Protein AF-D8QMK4-F1 (afdb_monomer_lite)

Secondary structure (DSSP, 8-state):
---EEEB-S--SEEEESSSS--EEE-SSSS-TT-EEEEEEEETTTEEEEEETTEEEEEETTSB-

InterPro domains:
  IPR021495 Protein CHLORORESPIRATORY REDUCTION 42-like [PF11347] (1-62)
  IPR021495 Protein CHLORORESPIRATORY REDUCTION 42-like [PTHR36799] (1-64)

pLDDT: mean 79.54, std 6.59, range [58.25, 89.44]

Organism: Selaginella moellendorffii (NCBI:txid88036)

Structure (mmCIF, N/CA/C/O backbone):
data_AF-D8QMK4-F1
#
_entry.id   AF-D8QMK4-F1
#
loop_
_atom_site.group_PDB
_atom_site.id
_atom_site.type_symbol
_atom_site.label_atom_id
_atom_site.label_alt_id
_atom_site.label_comp_id
_atom_site.label_asym_id
_atom_s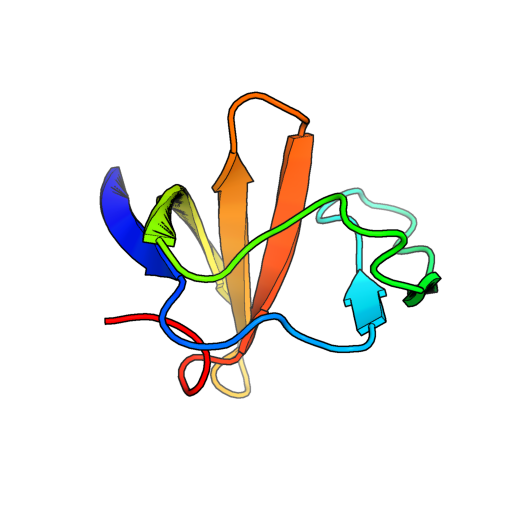ite.label_entity_id
_atom_site.label_seq_id
_atom_site.pdbx_PDB_ins_code
_atom_site.Cartn_x
_atom_site.Cartn_y
_atom_site.Cartn_z
_atom_site.occupancy
_atom_site.B_iso_or_equiv
_atom_site.auth_seq_id
_atom_site.auth_comp_id
_atom_site.auth_asym_id
_atom_site.auth_atom_id
_atom_site.pdbx_PDB_model_num
ATOM 1 N N . ILE A 1 1 ? 2.884 -12.233 4.171 1.00 70.44 1 ILE A N 1
ATOM 2 C CA . ILE A 1 1 ? 3.772 -11.403 3.318 1.00 70.44 1 ILE A CA 1
ATOM 3 C C . ILE A 1 1 ? 3.779 -12.066 1.945 1.00 70.44 1 ILE A C 1
ATOM 5 O O . ILE A 1 1 ? 3.744 -13.287 1.906 1.00 70.44 1 ILE A O 1
ATOM 9 N N . GLY A 1 2 ? 3.701 -11.306 0.851 1.00 76.81 2 GLY A N 1
ATOM 10 C CA . GLY A 1 2 ? 3.600 -11.842 -0.514 1.00 76.81 2 GLY A CA 1
ATOM 11 C C . GLY A 1 2 ? 2.178 -11.996 -1.070 1.00 76.81 2 GLY A C 1
ATOM 12 O O . GLY A 1 2 ? 2.042 -12.375 -2.232 1.00 76.81 2 GLY A O 1
ATOM 13 N N . THR A 1 3 ? 1.149 -11.669 -0.288 1.00 80.12 3 THR A N 1
ATOM 14 C CA . THR A 1 3 ? -0.260 -11.675 -0.708 1.00 80.12 3 THR A CA 1
ATOM 15 C C . THR A 1 3 ? -0.557 -10.440 -1.570 1.00 80.12 3 THR A C 1
ATOM 17 O O . THR A 1 3 ? -0.124 -9.343 -1.185 1.00 80.12 3 THR A O 1
ATOM 20 N N . PRO A 1 4 ? -1.244 -10.593 -2.718 1.00 83.31 4 PRO A N 1
ATOM 21 C CA . PRO A 1 4 ? -1.773 -9.452 -3.453 1.00 83.31 4 PRO A CA 1
ATOM 22 C C . PRO A 1 4 ? -2.886 -8.798 -2.630 1.00 83.31 4 PRO A C 1
ATOM 24 O O . PRO A 1 4 ? -3.707 -9.494 -2.040 1.00 83.31 4 PRO A O 1
ATOM 27 N N . VAL A 1 5 ? -2.883 -7.474 -2.571 1.00 86.06 5 VAL A N 1
ATOM 28 C CA . VAL A 1 5 ? -3.912 -6.671 -1.905 1.00 86.06 5 VAL A CA 1
ATOM 29 C C . VAL A 1 5 ? -4.441 -5.645 -2.882 1.00 86.06 5 VAL A C 1
ATOM 31 O O . VAL A 1 5 ? -3.673 -5.096 -3.676 1.00 86.06 5 VAL A O 1
ATOM 34 N N . VAL A 1 6 ? -5.740 -5.382 -2.817 1.00 85.88 6 VAL A N 1
ATOM 35 C CA . VAL A 1 6 ? -6.369 -4.359 -3.650 1.00 85.88 6 VAL A CA 1
ATOM 36 C C . VAL A 1 6 ? -6.651 -3.151 -2.779 1.00 85.88 6 VAL A C 1
ATOM 38 O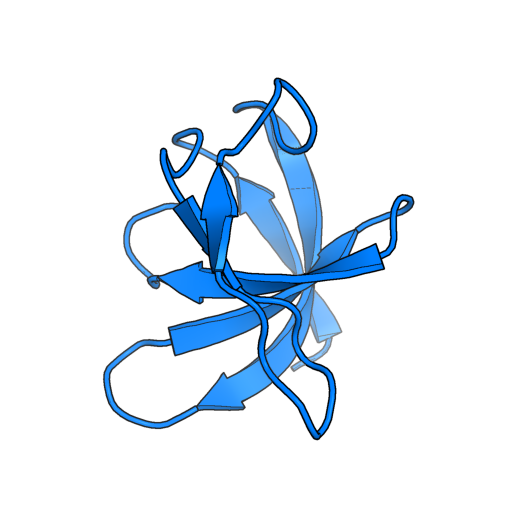 O . VAL A 1 6 ? -7.283 -3.264 -1.728 1.00 85.88 6 VAL A O 1
ATOM 41 N N . VAL A 1 7 ? -6.177 -1.985 -3.206 1.00 85.06 7 VAL A N 1
ATOM 42 C CA . VAL A 1 7 ? -6.487 -0.722 -2.539 1.00 85.06 7 VAL A CA 1
ATOM 43 C C . VAL A 1 7 ? -7.970 -0.450 -2.730 1.00 85.06 7 VAL A C 1
ATOM 45 O O . VAL A 1 7 ? -8.436 -0.293 -3.850 1.00 85.06 7 VAL A O 1
ATOM 48 N N . THR A 1 8 ? -8.735 -0.405 -1.649 1.00 83.81 8 THR A N 1
ATOM 49 C CA . THR A 1 8 ? -10.172 -0.112 -1.705 1.00 83.81 8 THR A CA 1
ATOM 50 C C . THR A 1 8 ? -10.441 1.379 -1.583 1.00 83.81 8 THR A C 1
ATOM 52 O O . THR A 1 8 ? -11.417 1.877 -2.133 1.00 83.81 8 THR A O 1
ATOM 55 N N . GLU A 1 9 ? -9.562 2.096 -0.887 1.00 80.19 9 GLU A N 1
ATOM 56 C CA . GLU A 1 9 ? -9.690 3.524 -0.627 1.00 80.19 9 GLU A CA 1
ATOM 57 C C . GLU A 1 9 ? -8.348 4.207 -0.878 1.00 80.19 9 GLU A C 1
ATOM 59 O O . GLU A 1 9 ? -7.322 3.753 -0.371 1.00 80.19 9 GLU A O 1
ATOM 64 N N . ALA A 1 10 ? -8.339 5.290 -1.661 1.00 72.56 10 ALA A N 1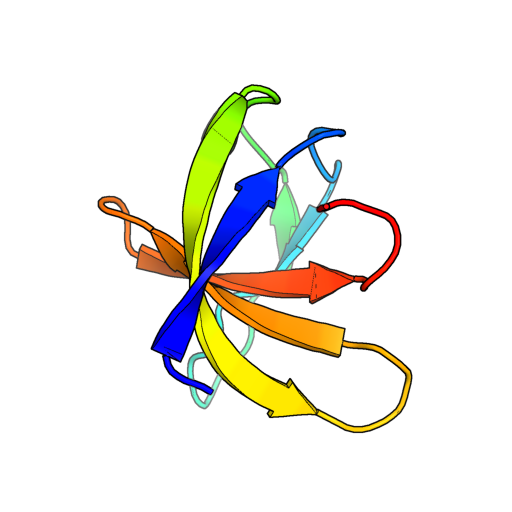
ATOM 65 C CA . ALA A 1 10 ? -7.125 6.072 -1.867 1.00 72.56 10 ALA A CA 1
ATOM 66 C C . ALA A 1 10 ? -6.736 6.765 -0.550 1.00 72.56 10 ALA A C 1
ATOM 68 O O . ALA A 1 10 ? -7.439 7.684 -0.120 1.00 72.56 10 ALA A O 1
ATOM 69 N N . PRO A 1 11 ? -5.610 6.393 0.086 1.00 72.81 11 PRO A N 1
ATOM 70 C CA . PRO A 1 11 ? -5.144 7.116 1.260 1.00 72.81 11 PRO A CA 1
ATOM 71 C C . PRO A 1 11 ? -4.801 8.552 0.850 1.00 72.81 11 PRO A C 1
ATOM 73 O O . PRO A 1 11 ? -4.172 8.763 -0.181 1.00 72.81 11 PRO A O 1
ATOM 76 N N . GLN A 1 12 ? -5.184 9.558 1.638 1.00 71.69 12 GLN A N 1
ATOM 77 C CA . GLN A 1 12 ? -4.874 10.965 1.319 1.00 71.69 12 GLN A CA 1
ATOM 78 C C . GLN A 1 12 ? -3.371 11.277 1.432 1.00 71.69 12 GLN A C 1
ATOM 80 O O . GLN A 1 12 ? -2.854 12.206 0.808 1.00 71.69 12 GLN A O 1
ATOM 85 N N . ILE A 1 13 ? -2.663 10.491 2.245 1.00 73.00 13 ILE A N 1
ATOM 86 C CA . ILE A 1 13 ? -1.248 10.653 2.562 1.00 73.00 13 ILE A CA 1
ATOM 87 C C . ILE A 1 13 ? -0.564 9.303 2.378 1.00 73.00 13 ILE A C 1
ATOM 89 O O . ILE A 1 13 ? -0.962 8.308 2.980 1.00 73.00 13 ILE A O 1
ATOM 93 N N . LEU A 1 14 ? 0.505 9.295 1.591 1.00 77.00 14 LEU A N 1
ATOM 94 C CA . LEU A 1 14 ? 1.386 8.157 1.395 1.00 77.00 14 LEU A CA 1
ATOM 95 C C . LEU A 1 14 ? 2.681 8.373 2.169 1.00 77.00 14 LEU A C 1
ATOM 97 O O . LEU A 1 14 ? 3.273 9.453 2.141 1.00 77.00 14 LEU A O 1
ATOM 101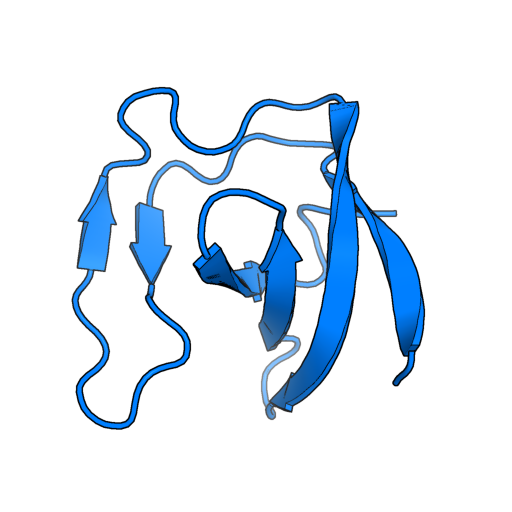 N N . LYS A 1 15 ? 3.140 7.326 2.849 1.00 76.94 15 LYS A N 1
ATOM 102 C CA . LYS A 1 15 ? 4.485 7.276 3.429 1.00 76.94 15 LYS A CA 1
ATOM 103 C C . LYS A 1 15 ? 5.305 6.266 2.648 1.00 76.94 15 LYS A C 1
ATOM 105 O O . LYS A 1 15 ? 4.850 5.143 2.466 1.00 76.94 15 LYS A O 1
ATOM 110 N N . THR A 1 16 ? 6.498 6.628 2.198 1.00 74.19 16 THR A N 1
ATOM 111 C CA . THR A 1 16 ? 7.385 5.668 1.526 1.00 74.19 16 THR A CA 1
ATOM 112 C C . THR A 1 16 ? 7.888 4.626 2.529 1.00 74.19 16 THR A C 1
ATOM 114 O O . THR A 1 16 ? 8.179 4.963 3.676 1.00 7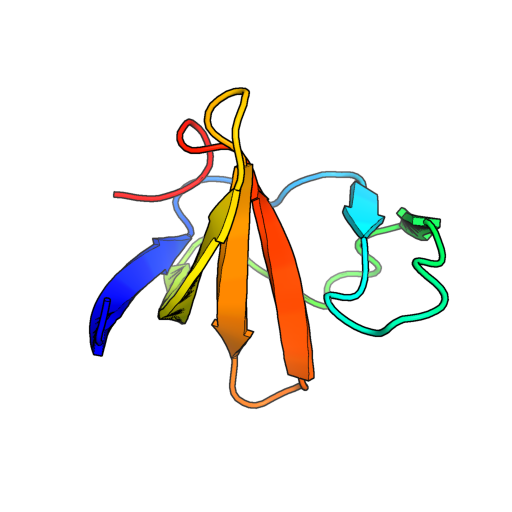4.19 16 THR A O 1
ATOM 117 N N . ALA A 1 17 ? 8.010 3.367 2.107 1.00 69.44 17 ALA A N 1
ATOM 118 C CA . ALA A 1 17 ? 8.526 2.275 2.941 1.00 69.44 17 ALA A CA 1
ATOM 119 C C . ALA A 1 17 ? 10.072 2.242 3.056 1.00 69.44 17 ALA A C 1
ATOM 121 O O . ALA A 1 17 ? 10.632 1.234 3.476 1.00 69.44 17 ALA A O 1
ATOM 122 N N . GLU A 1 18 ? 10.743 3.339 2.700 1.00 69.44 18 GLU A N 1
ATOM 123 C CA . GLU A 1 18 ? 12.200 3.526 2.735 1.00 69.44 18 GLU A CA 1
ATOM 124 C C . GLU A 1 18 ? 12.696 3.885 4.156 1.00 69.44 18 GLU A C 1
ATOM 126 O O . GLU A 1 18 ? 11.904 4.346 4.988 1.00 69.44 18 GLU A O 1
ATOM 131 N N . PRO A 1 19 ? 14.001 3.720 4.462 1.00 58.25 19 PRO A N 1
ATOM 132 C CA . PRO A 1 19 ? 14.577 4.054 5.774 1.00 58.25 19 PRO A CA 1
ATOM 133 C C . PRO A 1 19 ? 14.370 5.521 6.194 1.00 58.25 19 PRO A C 1
ATOM 135 O O . PRO A 1 19 ? 14.311 5.807 7.388 1.00 58.25 19 PRO A O 1
ATOM 138 N N . MET A 1 20 ? 14.183 6.436 5.236 1.00 68.00 20 MET A N 1
ATOM 139 C CA . MET A 1 20 ? 13.698 7.800 5.476 1.00 68.00 20 MET A CA 1
ATOM 140 C C . MET A 1 20 ? 12.264 7.952 4.946 1.00 68.00 20 MET A C 1
ATOM 142 O O . MET A 1 20 ? 12.064 8.249 3.766 1.00 68.00 20 MET A O 1
ATOM 146 N N . PRO A 1 21 ? 11.242 7.746 5.796 1.00 64.69 21 PRO A N 1
ATOM 147 C CA . PRO A 1 21 ? 9.855 7.878 5.383 1.00 64.69 21 PRO A CA 1
ATOM 148 C C . PRO A 1 21 ? 9.506 9.354 5.183 1.00 64.69 21 PRO A C 1
ATOM 150 O O . PRO A 1 21 ? 9.464 10.132 6.134 1.00 64.69 21 PRO A O 1
ATOM 153 N N . MET A 1 22 ? 9.197 9.737 3.947 1.00 71.69 22 MET A N 1
ATOM 154 C CA . MET A 1 22 ? 8.622 11.048 3.645 1.00 71.69 22 MET A CA 1
ATOM 155 C C . MET A 1 22 ? 7.105 10.919 3.547 1.00 71.69 22 MET A C 1
ATOM 157 O O . MET A 1 22 ? 6.600 10.033 2.856 1.00 71.69 22 MET A O 1
ATOM 161 N N . LEU A 1 23 ? 6.374 11.803 4.232 1.00 75.38 23 LEU A N 1
ATOM 162 C CA . LEU A 1 23 ? 4.950 11.981 3.965 1.00 75.38 23 LEU A CA 1
ATOM 163 C C . LEU A 1 23 ? 4.807 12.750 2.652 1.00 75.38 23 LEU A C 1
ATOM 165 O O . LEU A 1 23 ? 5.256 13.889 2.546 1.00 75.38 23 LEU A O 1
ATOM 169 N N . ARG A 1 24 ? 4.142 12.148 1.672 1.00 71.88 24 ARG A N 1
ATOM 170 C CA . ARG A 1 24 ? 3.680 12.837 0.467 1.00 71.88 24 ARG A CA 1
ATOM 171 C C . ARG A 1 24 ? 2.167 12.755 0.390 1.00 71.88 24 ARG A C 1
ATOM 173 O O . ARG A 1 24 ? 1.574 11.753 0.787 1.00 71.88 24 ARG A O 1
ATOM 180 N N . LYS A 1 25 ? 1.530 13.809 -0.122 1.00 73.75 25 LYS A N 1
ATOM 181 C CA . LYS A 1 25 ? 0.127 13.706 -0.525 1.00 73.75 25 LYS A CA 1
ATOM 182 C C . LYS A 1 25 ? 0.013 12.662 -1.626 1.00 73.75 25 LYS A C 1
ATOM 184 O O . LYS A 1 25 ? 0.908 12.527 -2.461 1.00 73.75 25 LYS A O 1
ATOM 189 N N . ASN A 1 26 ? -1.081 11.916 -1.595 1.00 70.94 26 ASN A N 1
ATOM 190 C CA . ASN A 1 26 ? -1.424 11.029 -2.686 1.00 70.94 26 ASN A CA 1
ATOM 191 C C . ASN A 1 26 ? -1.891 11.878 -3.874 1.00 70.94 26 ASN A C 1
ATOM 193 O O . ASN A 1 26 ? -3.069 12.196 -3.998 1.00 70.94 26 ASN A O 1
ATOM 197 N N . ASP A 1 27 ? -0.944 12.298 -4.708 1.00 73.62 27 ASP A N 1
ATOM 198 C CA . ASP A 1 27 ? -1.175 13.125 -5.899 1.00 73.62 27 ASP A CA 1
ATOM 199 C C . ASP A 1 27 ? -1.703 12.266 -7.068 1.00 73.62 27 ASP A C 1
ATOM 201 O O . ASP A 1 27 ? -1.130 12.195 -8.151 1.00 73.62 27 ASP A O 1
ATOM 205 N N . GLY A 1 28 ? -2.735 11.458 -6.793 1.00 71.19 28 GLY A N 1
ATOM 206 C CA . GLY A 1 28 ? -3.271 10.467 -7.734 1.00 71.19 28 GLY A CA 1
ATOM 207 C C . GLY A 1 28 ? -2.334 9.285 -8.022 1.00 71.19 28 GLY A C 1
ATOM 208 O O . GLY A 1 28 ? -2.523 8.591 -9.023 1.00 71.19 28 GLY A O 1
ATOM 209 N N . VAL A 1 29 ? -1.346 9.079 -7.148 1.00 74.12 29 VAL A N 1
ATOM 210 C CA . VAL A 1 29 ? -0.283 8.072 -7.245 1.00 74.12 29 VAL A CA 1
ATOM 211 C C . VAL A 1 29 ? -0.828 6.670 -6.968 1.00 74.12 29 VAL A C 1
ATOM 213 O O . VAL A 1 29 ? -0.527 5.745 -7.711 1.00 74.12 29 VAL A O 1
ATOM 216 N N . ILE A 1 30 ? -1.654 6.523 -5.929 1.00 79.75 30 ILE A N 1
ATOM 217 C CA . ILE A 1 30 ? -2.375 5.287 -5.616 1.00 79.75 30 ILE A CA 1
ATOM 218 C C . ILE A 1 30 ? -3.867 5.559 -5.741 1.00 79.75 30 ILE A C 1
ATOM 220 O O . ILE A 1 30 ? -4.412 6.437 -5.064 1.00 79.75 30 ILE A O 1
ATOM 224 N N . ARG A 1 31 ? -4.537 4.788 -6.591 1.00 81.75 31 ARG A N 1
ATOM 225 C CA . ARG A 1 31 ? -5.977 4.886 -6.826 1.00 81.75 31 ARG A CA 1
ATOM 226 C C . ARG A 1 31 ? -6.703 3.705 -6.180 1.00 81.75 31 ARG A C 1
ATOM 228 O O . ARG A 1 31 ? -6.121 2.631 -6.030 1.00 81.75 31 ARG A O 1
ATOM 235 N N . PRO A 1 32 ? -7.979 3.869 -5.793 1.00 82.19 32 PRO A N 1
ATOM 236 C CA . PRO A 1 32 ? -8.792 2.717 -5.434 1.00 82.19 32 PRO A CA 1
ATOM 237 C C . PRO A 1 32 ? -8.910 1.793 -6.657 1.00 82.19 32 PRO A C 1
ATOM 239 O O . PRO A 1 32 ? -9.175 2.251 -7.766 1.00 82.19 32 PRO A O 1
ATOM 242 N N . GLY A 1 33 ? -8.674 0.502 -6.455 1.00 83.81 33 GLY A N 1
ATOM 243 C CA . GLY A 1 33 ? -8.550 -0.518 -7.493 1.00 83.81 33 GLY A CA 1
ATOM 244 C C . GLY A 1 33 ? -7.106 -0.904 -7.819 1.00 83.81 33 GLY A C 1
ATOM 245 O O . GLY A 1 33 ? -6.902 -1.948 -8.439 1.00 83.81 33 GLY A O 1
ATOM 246 N N . ASP A 1 34 ? -6.105 -0.131 -7.378 1.00 85.00 34 ASP A N 1
ATOM 247 C CA . ASP A 1 34 ? -4.707 -0.507 -7.593 1.00 85.00 34 ASP A CA 1
ATOM 248 C C . ASP A 1 34 ? -4.349 -1.763 -6.805 1.00 85.00 34 ASP A C 1
ATOM 250 O O . ASP A 1 34 ? -4.623 -1.893 -5.607 1.00 85.00 34 ASP A O 1
ATOM 254 N N . VAL A 1 35 ? -3.680 -2.685 -7.490 1.00 86.12 35 VAL A N 1
ATOM 255 C CA . VAL A 1 35 ? -3.213 -3.934 -6.900 1.00 86.12 35 VAL A CA 1
ATOM 256 C C . VAL A 1 35 ? -1.763 -3.765 -6.476 1.00 86.12 35 VAL A C 1
ATOM 258 O O . VAL A 1 35 ? -0.879 -3.468 -7.282 1.00 86.12 35 VAL A O 1
ATOM 261 N N . GLY A 1 36 ? -1.517 -3.974 -5.191 1.00 88.69 36 GLY A N 1
ATOM 262 C CA . GLY A 1 36 ? -0.188 -3.990 -4.605 1.00 88.69 36 GLY A CA 1
ATOM 263 C C . GLY A 1 36 ? 0.140 -5.347 -3.999 1.00 88.69 36 GLY A C 1
ATOM 264 O O . GLY A 1 36 ? -0.695 -6.246 -3.908 1.00 88.69 36 GLY A O 1
ATOM 265 N N . ARG A 1 37 ? 1.382 -5.512 -3.553 1.00 89.44 37 ARG A N 1
ATOM 266 C CA . ARG A 1 37 ? 1.837 -6.722 -2.865 1.00 89.44 37 ARG A CA 1
ATOM 267 C C . ARG A 1 37 ? 2.416 -6.375 -1.510 1.00 89.44 37 ARG A C 1
ATOM 269 O O . ARG A 1 37 ? 3.311 -5.540 -1.418 1.00 89.44 37 ARG A O 1
ATOM 276 N N . ILE A 1 38 ? 1.951 -7.037 -0.455 1.00 88.38 38 ILE A N 1
ATOM 277 C CA . ILE A 1 38 ? 2.496 -6.813 0.889 1.00 88.38 38 ILE A CA 1
ATOM 278 C C . ILE A 1 38 ? 3.937 -7.324 0.936 1.00 88.38 38 ILE A C 1
ATOM 280 O O . ILE A 1 38 ? 4.163 -8.529 0.796 1.00 88.38 38 ILE A O 1
ATOM 284 N N . ILE A 1 39 ? 4.886 -6.430 1.195 1.00 88.31 39 ILE A N 1
ATOM 285 C CA . ILE A 1 39 ? 6.302 -6.759 1.394 1.00 88.31 39 ILE A CA 1
ATOM 286 C C . ILE A 1 39 ? 6.684 -6.809 2.874 1.00 88.31 39 ILE A C 1
ATOM 288 O O . ILE A 1 39 ? 7.551 -7.595 3.232 1.00 88.31 39 ILE A O 1
ATOM 292 N N . ASP A 1 40 ? 6.013 -6.042 3.738 1.00 85.12 40 ASP A N 1
ATOM 293 C CA . ASP A 1 40 ? 6.316 -6.005 5.172 1.00 85.12 40 ASP A CA 1
ATOM 294 C C . ASP A 1 40 ? 5.073 -5.669 6.014 1.00 85.12 40 ASP A C 1
ATOM 296 O O . ASP A 1 40 ? 4.146 -4.996 5.550 1.00 85.12 40 ASP A O 1
ATOM 300 N N . ARG A 1 41 ? 5.041 -6.162 7.255 1.00 83.25 41 ARG A N 1
ATOM 301 C CA . ARG A 1 41 ? 3.976 -5.910 8.235 1.00 83.25 41 ARG A CA 1
ATOM 302 C C . ARG A 1 41 ? 4.568 -5.154 9.413 1.00 83.25 41 ARG A C 1
ATOM 304 O O . ARG A 1 41 ? 5.334 -5.720 10.186 1.00 83.25 41 ARG A O 1
ATOM 311 N N . ARG A 1 42 ? 4.171 -3.897 9.588 1.00 80.94 42 ARG A N 1
ATOM 312 C CA . ARG A 1 42 ? 4.591 -3.080 10.725 1.00 80.94 42 ARG A CA 1
ATOM 313 C C . ARG A 1 42 ? 3.546 -3.111 11.847 1.00 80.94 42 ARG A C 1
ATOM 315 O O . ARG A 1 42 ? 2.352 -3.301 11.598 1.00 80.94 42 ARG A O 1
ATOM 322 N N . PRO A 1 43 ? 3.972 -2.907 13.105 1.00 79.19 43 PRO A N 1
ATOM 323 C CA . PRO A 1 43 ? 3.047 -2.727 14.219 1.00 79.19 43 PRO A CA 1
ATOM 324 C C . PRO A 1 43 ? 2.106 -1.533 13.976 1.00 79.19 43 PRO A C 1
ATOM 326 O O . PRO A 1 43 ? 2.424 -0.627 13.206 1.00 79.19 43 PRO A O 1
ATOM 329 N N . LYS A 1 44 ? 0.957 -1.523 14.667 1.00 79.19 44 LYS A N 1
ATOM 330 C CA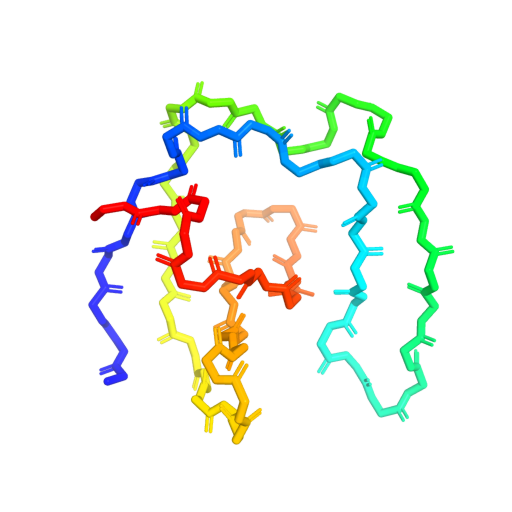 . LYS A 1 44 ? -0.160 -0.565 14.494 1.00 79.19 44 LYS A CA 1
ATOM 331 C C . LYS A 1 44 ? -0.979 -0.723 13.200 1.00 79.19 44 LYS A C 1
ATOM 333 O O . LYS A 1 44 ? -1.519 0.262 12.718 1.00 79.19 44 LYS A O 1
ATOM 338 N N . ASN A 1 45 ? -1.114 -1.941 12.667 1.00 81.62 45 ASN A N 1
ATOM 339 C CA . ASN A 1 45 ? -1.892 -2.219 11.444 1.00 81.62 45 ASN A CA 1
ATOM 340 C C . ASN A 1 45 ? -1.402 -1.442 10.212 1.00 81.62 45 ASN A C 1
ATOM 342 O O . ASN A 1 45 ? -2.190 -1.136 9.321 1.00 81.62 45 ASN A O 1
ATOM 346 N N . VAL A 1 46 ? -0.102 -1.150 10.148 1.00 83.44 46 VAL A N 1
ATOM 347 C CA . VAL A 1 46 ? 0.525 -0.499 8.996 1.00 83.44 46 VAL A CA 1
ATOM 348 C C . VAL A 1 46 ? 1.262 -1.546 8.175 1.00 83.44 46 VAL A C 1
ATOM 350 O O . VAL A 1 46 ? 1.978 -2.391 8.705 1.00 83.44 46 VAL A O 1
ATOM 353 N N . TRP A 1 47 ? 1.112 -1.480 6.863 1.00 86.94 47 TRP A N 1
ATOM 354 C CA . TRP A 1 47 ? 1.581 -2.498 5.937 1.00 86.94 47 TRP A CA 1
ATOM 355 C C . TRP A 1 47 ? 2.416 -1.842 4.859 1.00 86.94 47 TRP A C 1
ATOM 357 O O . TRP A 1 47 ? 1.972 -0.888 4.232 1.00 86.94 47 TRP A O 1
ATOM 367 N N . ALA A 1 48 ? 3.620 -2.347 4.622 1.00 87.19 48 ALA A N 1
ATOM 368 C CA . ALA A 1 48 ? 4.376 -1.936 3.454 1.00 87.19 48 ALA A CA 1
ATOM 369 C C . ALA A 1 48 ? 3.854 -2.717 2.250 1.00 87.19 48 ALA A C 1
ATOM 371 O O . ALA A 1 48 ? 3.992 -3.941 2.171 1.00 87.19 48 ALA A O 1
ATOM 372 N N . VAL A 1 49 ? 3.248 -1.999 1.319 1.00 87.44 49 VAL A N 1
ATOM 373 C CA . VAL A 1 49 ? 2.691 -2.523 0.084 1.00 87.44 49 VAL A CA 1
ATOM 374 C C . VAL A 1 49 ? 3.526 -1.991 -1.074 1.00 87.44 49 VAL A C 1
ATOM 376 O O . VAL A 1 49 ? 3.723 -0.785 -1.225 1.00 87.44 49 VAL A O 1
ATOM 379 N N . ARG A 1 50 ? 4.054 -2.903 -1.887 1.00 86.12 50 ARG A N 1
ATOM 380 C CA . ARG A 1 50 ? 4.781 -2.591 -3.113 1.00 86.12 50 ARG A CA 1
ATOM 381 C C . ARG A 1 50 ? 3.813 -2.573 -4.287 1.00 86.12 50 ARG A C 1
ATOM 383 O O . ARG A 1 50 ? 3.184 -3.583 -4.589 1.00 86.12 50 ARG A O 1
ATOM 390 N N . PHE A 1 51 ? 3.738 -1.428 -4.940 1.00 84.31 51 PHE A N 1
ATOM 391 C CA . PHE A 1 51 ? 3.040 -1.189 -6.195 1.00 84.31 51 PHE A CA 1
ATOM 392 C C . PHE A 1 51 ? 4.053 -1.100 -7.336 1.00 84.31 51 PHE A C 1
ATOM 394 O O . PHE A 1 51 ? 5.263 -1.034 -7.102 1.00 84.31 51 PHE A O 1
ATOM 401 N N . ALA A 1 52 ? 3.562 -1.050 -8.575 1.00 81.62 52 ALA A N 1
ATOM 402 C CA . ALA A 1 52 ? 4.406 -0.850 -9.756 1.00 81.62 52 ALA A CA 1
ATOM 403 C C . ALA A 1 52 ? 5.230 0.452 -9.677 1.00 81.62 52 ALA A C 1
ATOM 405 O O . ALA A 1 52 ? 6.384 0.491 -10.088 1.00 81.62 52 ALA A O 1
ATOM 406 N N . ILE A 1 53 ? 4.647 1.490 -9.081 1.00 80.88 53 ILE A N 1
ATOM 407 C CA . ILE A 1 53 ? 5.237 2.822 -8.890 1.00 80.88 53 ILE A CA 1
ATOM 408 C C . ILE A 1 53 ? 6.242 2.918 -7.728 1.00 80.88 53 ILE A C 1
ATOM 410 O O . ILE A 1 53 ? 6.995 3.885 -7.653 1.00 80.88 53 ILE A O 1
ATOM 414 N N . GLY A 1 54 ? 6.258 1.956 -6.799 1.00 81.88 54 GLY A N 1
ATOM 415 C CA . GLY A 1 54 ? 7.084 2.028 -5.592 1.00 81.88 54 GLY A CA 1
ATOM 416 C C . GLY A 1 54 ? 6.467 1.337 -4.377 1.00 81.88 54 GLY A C 1
ATOM 417 O O . GLY A 1 54 ? 5.387 0.754 -4.451 1.00 81.88 54 GLY A O 1
ATOM 418 N N . ALA A 1 55 ? 7.166 1.382 -3.242 1.00 85.00 55 ALA A N 1
ATOM 419 C CA . ALA A 1 55 ? 6.711 0.785 -1.987 1.00 85.00 55 ALA A CA 1
ATOM 420 C C . ALA A 1 55 ? 6.229 1.844 -0.989 1.00 85.00 55 ALA A C 1
ATOM 422 O O . ALA A 1 55 ? 6.958 2.778 -0.646 1.00 85.00 55 ALA A O 1
ATOM 423 N N . TYR A 1 56 ? 5.014 1.656 -0.481 1.00 85.62 56 TYR A N 1
ATOM 424 C CA . TYR A 1 56 ? 4.332 2.606 0.389 1.00 85.62 56 TYR A CA 1
ATOM 425 C C . TYR A 1 56 ? 3.767 1.919 1.625 1.00 85.62 56 TYR A C 1
ATOM 427 O O . TYR A 1 56 ? 3.383 0.754 1.591 1.00 85.62 56 TYR A O 1
ATOM 435 N N . LEU A 1 57 ? 3.708 2.653 2.727 1.00 84.38 57 LEU A N 1
ATOM 436 C CA . LEU A 1 57 ? 3.038 2.240 3.947 1.00 84.38 57 LEU A CA 1
ATOM 437 C C . LEU A 1 57 ? 1.555 2.590 3.836 1.00 84.38 57 LEU A C 1
ATOM 439 O O . LEU A 1 57 ? 1.199 3.762 3.707 1.00 84.38 57 LEU A O 1
ATOM 443 N N . ILE A 1 58 ? 0.712 1.569 3.912 1.00 83.19 58 ILE A N 1
ATOM 444 C CA . ILE A 1 58 ? -0.742 1.663 3.849 1.00 83.19 58 ILE A CA 1
ATOM 445 C C . ILE A 1 58 ? -1.334 1.081 5.132 1.00 83.19 58 ILE A C 1
ATOM 447 O O . ILE A 1 58 ? -0.854 0.079 5.661 1.00 83.19 58 ILE A O 1
ATOM 451 N N . ASP A 1 59 ? -2.367 1.730 5.656 1.00 85.25 59 ASP A N 1
ATOM 452 C CA . ASP A 1 59 ? -3.120 1.218 6.797 1.00 85.25 59 ASP A CA 1
ATOM 453 C C . ASP A 1 59 ? -3.993 0.027 6.378 1.00 85.25 59 ASP A C 1
ATOM 455 O O . ASP A 1 59 ? -4.567 0.023 5.289 1.00 85.25 59 ASP A O 1
ATOM 459 N N . GLY A 1 60 ? -4.128 -0.968 7.257 1.00 81.50 60 GLY A N 1
ATOM 460 C CA . GLY A 1 60 ? -4.961 -2.158 7.049 1.00 81.50 60 GLY A CA 1
ATOM 461 C C . GLY A 1 60 ? -6.414 -1.869 6.666 1.00 81.50 60 GLY A C 1
ATOM 462 O O . GLY A 1 60 ? -7.090 -2.751 6.152 1.00 81.50 60 GLY A O 1
ATOM 463 N N . LYS A 1 61 ? -6.902 -0.649 6.907 1.00 82.31 61 LYS A N 1
ATOM 464 C CA . LYS A 1 61 ? -8.253 -0.214 6.538 1.00 82.31 61 LYS A CA 1
ATOM 465 C C . LYS A 1 61 ? -8.410 0.172 5.065 1.00 82.31 61 LYS A C 1
ATOM 467 O O . LYS A 1 61 ? -9.530 0.168 4.570 1.00 82.31 61 LYS A O 1
ATOM 472 N N . CYS A 1 62 ? -7.324 0.519 4.372 1.00 80.38 62 CYS A N 1
ATOM 473 C CA . CYS A 1 62 ? -7.379 1.047 3.003 1.00 80.38 62 CYS A CA 1
ATOM 474 C C . CYS A 1 62 ? -7.269 -0.036 1.916 1.00 80.38 62 CYS A C 1
ATOM 476 O O . CYS A 1 62 ? -7.278 0.295 0.730 1.00 80.38 62 CYS A O 1
ATOM 478 N N . PHE A 1 63 ? -7.132 -1.311 2.289 1.00 80.75 63 PHE A N 1
ATOM 479 C CA . PHE A 1 63 ? -7.034 -2.424 1.347 1.00 80.75 63 PHE A CA 1
ATOM 480 C C . PHE A 1 63 ? -7.812 -3.655 1.827 1.00 80.75 63 PHE A C 1
ATOM 482 O O . PHE A 1 63 ? -8.044 -3.826 3.025 1.00 80.75 63 PHE A O 1
ATOM 489 N N . LYS A 1 64 ? -8.196 -4.515 0.880 1.00 77.31 64 LYS A N 1
ATOM 490 C CA . LYS A 1 64 ? -8.809 -5.829 1.116 1.00 77.31 64 LYS A CA 1
ATOM 491 C C . LYS A 1 64 ? -8.052 -6.935 0.391 1.00 77.31 64 LYS A C 1
ATOM 493 O O . LYS A 1 64 ? -7.407 -6.643 -0.646 1.00 77.31 64 LYS A O 1
#

Sequence (64 aa):
IGTPVVVTEAPQILKTAEPMPMLRKNDGVIRPGDVGRIIDRRPKNVWAVRFAIGAYLIDGKCFK

Foldseek 3Di:
DFDKKFFQADDQWWWAPDPDTDIDGPPVVDDGGFIWTFPDADPPQWTFTAGPSHTTIDHVVRID

Radius of gyration: 10.31 Å; chains: 1; bounding box: 25×26×24 Å